Protein AF-A0A0S2F5Z3-F1 (afdb_monomer_lite)

pLDDT: mean 70.59, std 7.58, range [53.84, 85.25]

Radius of gyration: 26.47 Å; chains: 1; bounding box: 76×19×77 Å

Sequence (130 aa):
MNPQVELNLALILFVPWFSILAWLFWAYPRQPRGGARTAFDSASLILATLLAGWGMHWSMHNADPNAGAIWKQVLASSVAYGLFLLVMTLAIVVRWRWLRARAATHTAGDAAQADSHRNSTRPLAGKVES

Structure (mmCIF, N/CA/C/O backbone):
data_AF-A0A0S2F5Z3-F1
#
_entry.id   AF-A0A0S2F5Z3-F1
#
loop_
_atom_site.group_PDB
_atom_site.id
_atom_site.type_symbol
_atom_site.label_atom_id
_atom_site.label_alt_id
_atom_site.label_comp_id
_atom_site.label_asym_id
_atom_site.label_entity_id
_atom_site.label_seq_id
_atom_site.pdbx_PDB_ins_code
_atom_site.Cartn_x
_atom_site.Cartn_y
_atom_site.Cartn_z
_atom_site.occupancy
_atom_site.B_iso_or_equiv
_atom_site.auth_seq_id
_atom_site.auth_comp_id
_atom_site.auth_asym_id
_atom_site.auth_atom_id
_atom_site.pdbx_PDB_model_num
ATOM 1 N N . MET A 1 1 ? 19.704 -1.031 -25.944 1.00 53.84 1 MET A N 1
ATOM 2 C CA . MET A 1 1 ? 19.858 -0.821 -24.487 1.00 53.84 1 MET A CA 1
ATOM 3 C C . MET A 1 1 ? 19.355 -2.087 -23.813 1.00 53.84 1 MET A C 1
ATOM 5 O O . MET A 1 1 ? 18.403 -2.658 -24.327 1.00 53.84 1 MET A O 1
ATOM 9 N N . ASN A 1 2 ? 20.043 -2.624 -22.798 1.00 64.00 2 ASN A N 1
ATOM 10 C CA . ASN A 1 2 ? 19.630 -3.903 -22.204 1.00 64.00 2 ASN A CA 1
ATOM 11 C C . ASN A 1 2 ? 18.292 -3.693 -21.456 1.00 64.00 2 ASN A C 1
ATOM 13 O O . ASN A 1 2 ? 18.271 -2.862 -20.547 1.00 64.00 2 ASN A O 1
ATOM 17 N N . PRO A 1 3 ? 17.204 -4.415 -21.787 1.00 63.94 3 PRO A N 1
ATOM 18 C CA . PRO A 1 3 ? 15.900 -4.263 -21.129 1.00 63.94 3 PRO A CA 1
ATOM 19 C C . PRO A 1 3 ? 15.953 -4.454 -19.604 1.00 63.94 3 PRO A C 1
ATOM 21 O O . PRO A 1 3 ? 15.139 -3.886 -18.880 1.00 63.94 3 PRO A O 1
ATOM 24 N N . GLN A 1 4 ? 16.943 -5.188 -19.083 1.00 62.38 4 GLN A N 1
ATOM 25 C CA . GLN A 1 4 ? 17.171 -5.285 -17.636 1.00 62.38 4 GLN A CA 1
ATOM 26 C C . GLN A 1 4 ? 17.607 -3.956 -17.008 1.00 62.38 4 GLN A C 1
ATOM 28 O O . GLN A 1 4 ? 17.242 -3.664 -15.874 1.00 62.38 4 GLN A O 1
ATOM 33 N N . VAL A 1 5 ? 18.378 -3.136 -17.724 1.00 68.75 5 VAL A N 1
ATOM 34 C CA . VAL A 1 5 ? 18.864 -1.844 -17.216 1.00 68.75 5 VAL A CA 1
ATOM 35 C C . VAL A 1 5 ? 17.707 -0.856 -17.099 1.00 68.75 5 VAL A C 1
ATOM 37 O O . VAL A 1 5 ? 17.571 -0.195 -16.075 1.00 68.75 5 VAL A O 1
ATOM 40 N N . GLU A 1 6 ? 16.827 -0.806 -18.097 1.00 65.94 6 GLU A N 1
ATOM 41 C CA . GLU A 1 6 ? 15.632 0.049 -18.084 1.00 65.94 6 GLU A CA 1
ATOM 42 C C . GLU A 1 6 ? 14.671 -0.332 -16.948 1.00 65.94 6 GLU A C 1
ATOM 44 O O . GLU A 1 6 ? 14.158 0.537 -16.237 1.00 65.94 6 GLU A O 1
ATOM 49 N N . LEU A 1 7 ? 14.501 -1.636 -16.706 1.00 65.94 7 LEU A N 1
ATOM 50 C CA . LEU A 1 7 ? 13.753 -2.149 -15.559 1.00 65.94 7 LEU A CA 1
ATOM 51 C C . LEU A 1 7 ? 14.392 -1.711 -14.229 1.00 65.94 7 LEU A C 1
ATOM 53 O O . LEU A 1 7 ? 13.693 -1.229 -13.339 1.00 65.94 7 LEU A O 1
ATOM 57 N N . ASN A 1 8 ? 15.717 -1.819 -14.105 1.00 67.88 8 ASN A N 1
ATOM 58 C CA . ASN A 1 8 ? 16.441 -1.437 -12.892 1.00 67.88 8 ASN A CA 1
ATOM 59 C C . ASN A 1 8 ? 16.328 0.064 -12.593 1.00 67.88 8 ASN A C 1
ATOM 61 O O . ASN A 1 8 ? 16.164 0.433 -11.431 1.00 67.88 8 ASN A O 1
ATOM 65 N N . LEU A 1 9 ? 16.358 0.928 -13.616 1.00 70.56 9 LEU A N 1
ATOM 66 C CA . LEU A 1 9 ? 16.141 2.369 -13.443 1.00 70.56 9 LEU A CA 1
ATOM 67 C C . LEU A 1 9 ? 14.713 2.675 -12.975 1.00 70.56 9 LEU A C 1
ATOM 69 O O . LEU A 1 9 ? 14.530 3.483 -12.065 1.00 70.56 9 LEU A O 1
ATOM 73 N N . ALA A 1 10 ? 13.706 2.021 -13.566 1.00 67.81 10 ALA A N 1
ATOM 74 C CA . ALA A 1 10 ? 12.317 2.181 -13.137 1.00 67.81 10 ALA A CA 1
ATOM 75 C C . ALA A 1 10 ? 12.129 1.748 -11.677 1.00 67.81 10 ALA A C 1
ATOM 77 O O . ALA A 1 10 ? 11.494 2.461 -10.903 1.00 67.81 10 ALA A O 1
ATOM 78 N N . LEU A 1 11 ? 12.720 0.615 -11.288 1.00 66.19 11 LEU A N 1
ATOM 79 C CA . LEU A 1 11 ? 12.674 0.110 -9.918 1.00 66.19 11 LEU A CA 1
ATOM 80 C C . LEU A 1 11 ? 13.386 1.057 -8.948 1.00 66.19 11 LEU A C 1
ATOM 82 O O . LEU A 1 11 ? 12.796 1.428 -7.941 1.00 66.19 11 LEU A O 1
ATOM 86 N N . ILE A 1 12 ? 14.597 1.524 -9.262 1.00 73.06 12 ILE A N 1
ATOM 87 C CA . ILE A 1 12 ? 15.324 2.489 -8.420 1.00 73.06 12 ILE A CA 1
ATOM 88 C C . ILE A 1 12 ? 14.529 3.780 -8.200 1.00 73.06 12 ILE A C 1
ATOM 90 O O . ILE A 1 12 ? 14.581 4.340 -7.107 1.00 73.06 12 ILE A O 1
ATOM 94 N N . LEU A 1 13 ? 13.778 4.242 -9.203 1.00 73.12 13 LEU A N 1
ATOM 95 C CA . LEU A 1 13 ? 12.996 5.473 -9.102 1.00 73.12 13 LEU A CA 1
ATOM 96 C C . LEU A 1 13 ? 11.683 5.274 -8.330 1.00 73.12 13 LEU A C 1
ATOM 98 O O . LEU A 1 13 ? 11.311 6.103 -7.502 1.00 73.12 13 LEU A O 1
ATOM 102 N N . PHE A 1 14 ? 10.976 4.174 -8.588 1.00 66.06 14 PHE A N 1
ATOM 103 C CA . PHE A 1 14 ? 9.636 3.957 -8.046 1.00 66.06 14 PHE A CA 1
ATOM 104 C C . PHE A 1 14 ? 9.612 3.224 -6.703 1.00 66.06 14 PHE A C 1
ATOM 106 O O . PHE A 1 14 ? 8.711 3.474 -5.905 1.00 66.06 14 PHE A O 1
ATOM 113 N N . VAL A 1 15 ? 10.587 2.360 -6.405 1.00 71.56 15 VAL A N 1
ATOM 114 C CA . VAL A 1 15 ? 10.695 1.666 -5.107 1.00 71.56 15 VAL A CA 1
ATOM 115 C C . VAL A 1 15 ? 10.709 2.636 -3.918 1.00 71.56 15 VAL A C 1
ATOM 117 O O . VAL A 1 15 ? 9.909 2.425 -3.001 1.00 71.56 15 VAL A O 1
ATOM 120 N N . PRO A 1 16 ? 11.529 3.707 -3.888 1.00 70.38 16 PRO A N 1
ATOM 121 C CA . PRO A 1 16 ? 11.500 4.653 -2.774 1.00 70.38 16 PRO A CA 1
ATOM 122 C C . PRO A 1 16 ? 10.150 5.374 -2.675 1.00 70.38 16 PRO A C 1
ATOM 124 O O . PRO A 1 16 ? 9.631 5.550 -1.575 1.00 70.38 16 PRO A O 1
ATOM 127 N N . TRP A 1 17 ? 9.529 5.710 -3.807 1.00 71.62 17 TRP A N 1
ATOM 128 C CA . TRP A 1 17 ? 8.220 6.363 -3.836 1.00 71.62 17 TRP A CA 1
ATOM 129 C C . TRP A 1 17 ? 7.094 5.475 -3.283 1.00 71.62 17 TRP A C 1
ATOM 131 O O . TRP A 1 17 ? 6.336 5.895 -2.407 1.00 71.62 17 TRP A O 1
ATOM 141 N N . PHE A 1 18 ? 7.015 4.218 -3.724 1.00 67.75 18 PHE A N 1
ATOM 142 C CA . PHE A 1 18 ? 6.049 3.253 -3.196 1.00 67.75 18 PHE A CA 1
ATOM 143 C C . PHE A 1 18 ? 6.286 2.959 -1.716 1.00 67.75 18 PHE A C 1
ATOM 145 O O . PHE A 1 18 ? 5.325 2.848 -0.956 1.00 67.75 18 PHE A O 1
ATOM 152 N N . SER A 1 19 ? 7.550 2.909 -1.291 1.00 71.50 19 SER A N 1
ATOM 153 C CA . SER A 1 19 ? 7.916 2.723 0.116 1.00 71.50 19 SER A CA 1
ATOM 154 C C . SER A 1 19 ? 7.415 3.875 0.991 1.00 71.50 19 SER A C 1
ATOM 156 O O . SER A 1 19 ? 6.919 3.633 2.089 1.00 71.50 19 SER A O 1
ATOM 158 N N . ILE A 1 20 ? 7.469 5.117 0.497 1.00 71.75 20 ILE A N 1
ATOM 159 C CA . ILE A 1 20 ? 6.927 6.290 1.200 1.00 71.75 20 ILE A CA 1
ATOM 160 C C 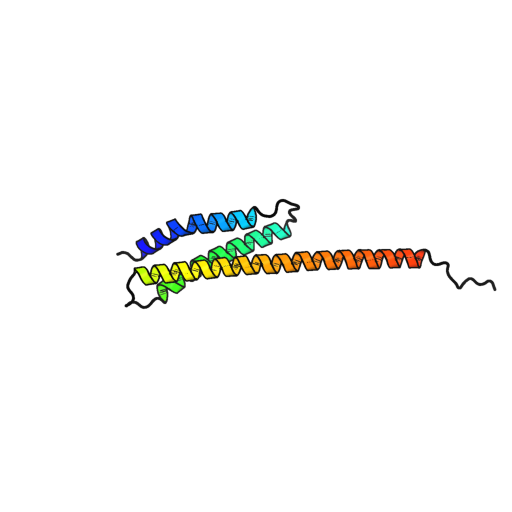. ILE A 1 20 ? 5.406 6.183 1.345 1.00 71.75 20 ILE A C 1
ATOM 162 O O . ILE A 1 20 ? 4.889 6.383 2.441 1.00 71.75 20 ILE A O 1
ATOM 166 N N . LEU A 1 21 ? 4.679 5.839 0.279 1.00 67.50 21 LEU A N 1
ATOM 167 C CA . LEU A 1 21 ? 3.216 5.699 0.331 1.00 67.50 21 LEU A CA 1
ATOM 168 C C . LEU A 1 21 ? 2.782 4.541 1.237 1.00 67.50 21 LEU A C 1
ATOM 170 O O . LEU A 1 21 ? 1.844 4.685 2.020 1.00 67.50 21 LEU A O 1
ATOM 174 N N . ALA A 1 22 ? 3.500 3.421 1.172 1.00 67.94 22 ALA A N 1
ATOM 175 C CA . ALA A 1 22 ? 3.313 2.276 2.049 1.00 67.94 22 ALA A CA 1
ATOM 176 C C . ALA A 1 22 ? 3.528 2.646 3.520 1.00 67.94 22 ALA A C 1
ATOM 178 O O . ALA A 1 22 ? 2.699 2.344 4.383 1.00 67.94 22 ALA A O 1
ATOM 179 N N . TRP A 1 23 ? 4.627 3.346 3.805 1.00 69.44 23 TRP A N 1
ATOM 180 C CA . TRP A 1 23 ? 4.923 3.822 5.145 1.00 69.44 23 TRP A CA 1
ATOM 181 C C . TRP A 1 23 ? 3.881 4.830 5.617 1.00 69.44 23 TRP A C 1
ATOM 183 O O . TRP A 1 23 ? 3.434 4.733 6.753 1.00 69.44 23 TRP A O 1
ATOM 193 N N . LEU A 1 24 ? 3.429 5.747 4.762 1.00 69.44 24 LEU A N 1
ATOM 194 C CA . LEU A 1 24 ? 2.410 6.729 5.114 1.00 69.44 24 LEU A CA 1
ATOM 195 C C . LEU A 1 24 ? 1.068 6.059 5.432 1.00 69.44 24 LEU A C 1
ATOM 197 O O . LEU A 1 24 ? 0.448 6.392 6.444 1.00 69.44 24 LEU A O 1
ATOM 201 N N . PHE A 1 25 ? 0.662 5.068 4.630 1.00 65.88 25 PHE A N 1
ATOM 202 C CA . PHE A 1 25 ? -0.515 4.241 4.899 1.00 65.88 25 PHE A CA 1
ATOM 203 C C . PHE A 1 25 ? -0.400 3.526 6.253 1.00 65.88 25 PHE A C 1
ATOM 205 O O . PHE A 1 25 ? -1.359 3.484 7.022 1.00 65.88 25 PHE A O 1
ATOM 212 N N . TRP A 1 26 ? 0.792 3.029 6.592 1.00 63.06 26 TRP A N 1
ATOM 213 C CA . TRP A 1 26 ? 1.041 2.358 7.867 1.00 63.06 26 TRP A CA 1
ATOM 214 C C . TRP A 1 26 ? 1.168 3.327 9.060 1.00 63.06 26 TRP A C 1
ATOM 216 O O . TRP A 1 26 ? 0.779 3.008 10.188 1.00 63.06 26 TRP A O 1
ATOM 226 N N . ALA A 1 27 ? 1.713 4.523 8.837 1.00 67.38 27 ALA A N 1
ATOM 227 C CA . ALA A 1 27 ? 1.953 5.540 9.856 1.00 67.38 27 ALA A CA 1
ATOM 228 C C . ALA A 1 27 ? 0.661 6.263 10.268 1.00 67.38 27 ALA A C 1
ATOM 230 O O . ALA A 1 27 ? 0.529 6.676 11.425 1.00 67.38 27 ALA A O 1
ATOM 231 N N . TYR A 1 28 ? -0.305 6.386 9.353 1.00 60.34 28 TYR A N 1
ATOM 232 C CA . TYR A 1 28 ? -1.625 6.962 9.609 1.00 60.34 28 TYR A CA 1
ATOM 233 C C . TYR A 1 28 ? -2.680 5.846 9.752 1.00 60.34 28 TYR A C 1
ATOM 235 O O . TYR A 1 28 ? -3.365 5.493 8.786 1.00 60.34 28 TYR A O 1
ATOM 243 N N . PRO A 1 29 ? -2.889 5.303 10.973 1.00 57.91 29 PRO A N 1
ATOM 244 C CA . PRO A 1 29 ? -3.439 6.107 12.075 1.00 57.91 29 PRO A CA 1
ATOM 245 C C . PRO A 1 29 ? -2.849 5.776 13.449 1.00 57.91 29 PRO A C 1
ATOM 247 O O . PRO A 1 29 ? -2.816 4.637 13.928 1.00 57.91 29 PRO A O 1
ATOM 250 N N . ARG A 1 30 ? -2.482 6.848 14.142 1.00 59.09 30 ARG A N 1
ATOM 251 C CA . ARG A 1 30 ? -1.942 6.860 15.498 1.00 59.09 30 ARG A CA 1
ATOM 252 C C . ARG A 1 30 ? -3.033 6.592 16.555 1.00 59.09 30 ARG A C 1
ATOM 254 O O . ARG A 1 30 ? -3.471 7.516 17.223 1.00 59.09 30 ARG A O 1
ATOM 261 N N . GLN A 1 31 ? -3.346 5.301 16.743 1.00 55.06 31 GLN A N 1
ATOM 262 C CA . GLN A 1 31 ? -4.009 4.658 17.907 1.00 55.06 31 GLN A CA 1
ATOM 263 C C . GLN A 1 31 ? -5.556 4.554 17.920 1.00 55.06 31 GLN A C 1
ATOM 265 O O . GLN A 1 31 ? -6.226 5.416 17.358 1.00 55.06 31 GLN A O 1
ATOM 270 N N . PRO A 1 32 ? -6.153 3.507 18.552 1.00 60.94 32 PRO A N 1
ATOM 271 C CA . PRO A 1 32 ? -5.545 2.317 19.162 1.00 60.94 32 PRO A CA 1
ATOM 272 C C . PRO A 1 32 ? -5.424 1.144 18.162 1.00 60.94 32 PRO A C 1
ATOM 274 O O . PRO A 1 32 ? -6.321 0.859 17.355 1.00 60.94 32 PRO A O 1
ATOM 277 N N . ARG A 1 33 ? -4.261 0.479 18.196 1.00 59.81 33 ARG A N 1
ATOM 278 C CA . ARG A 1 33 ? -3.821 -0.565 17.253 1.00 59.81 33 ARG A CA 1
ATOM 279 C C . ARG A 1 33 ? -4.360 -1.933 17.688 1.00 59.81 33 ARG A C 1
ATOM 281 O O . ARG A 1 33 ? -3.677 -2.682 18.371 1.00 59.81 33 ARG A O 1
ATOM 288 N N . GLY A 1 34 ? -5.592 -2.278 17.319 1.00 65.25 34 GLY A N 1
ATOM 289 C CA . GLY A 1 34 ? -6.038 -3.673 17.450 1.00 65.25 34 GLY A CA 1
ATOM 290 C C . GLY A 1 34 ? -5.203 -4.573 16.531 1.00 65.25 34 GLY A C 1
ATOM 291 O O . GLY A 1 34 ? -5.066 -4.236 15.357 1.00 65.25 34 GLY A O 1
ATOM 292 N N . GLY A 1 35 ? -4.670 -5.700 17.020 1.00 61.06 35 GLY A N 1
ATOM 293 C CA . GLY A 1 35 ? -3.766 -6.577 16.247 1.00 61.06 35 GLY A CA 1
ATOM 294 C C . GLY A 1 35 ? -4.320 -7.024 14.884 1.00 61.06 35 GLY A C 1
ATOM 295 O O . GLY A 1 35 ? -3.587 -7.075 13.899 1.00 61.06 35 GLY A O 1
ATOM 296 N N . ALA A 1 36 ? -5.642 -7.208 14.784 1.00 65.56 36 ALA A N 1
ATOM 297 C CA . ALA A 1 36 ? -6.329 -7.509 13.525 1.00 65.56 36 ALA A CA 1
ATOM 298 C C . ALA A 1 36 ? -6.210 -6.392 12.463 1.00 65.56 36 ALA A C 1
ATOM 300 O O . ALA A 1 36 ? -6.243 -6.676 11.270 1.00 65.56 36 ALA A O 1
ATOM 301 N N . ARG A 1 37 ? -6.053 -5.123 12.872 1.00 66.69 37 ARG A N 1
ATOM 302 C CA . ARG A 1 37 ? -5.844 -3.990 11.951 1.00 66.69 37 ARG A CA 1
ATOM 303 C C . ARG A 1 37 ? -4.434 -4.006 11.368 1.00 66.69 37 ARG A C 1
ATOM 305 O O . ARG A 1 37 ? -4.273 -3.814 10.174 1.00 66.69 37 ARG A O 1
ATOM 312 N N . THR A 1 38 ? -3.428 -4.296 12.194 1.00 66.44 38 THR A N 1
ATOM 313 C CA . THR A 1 38 ? -2.030 -4.363 11.744 1.00 66.44 38 THR A CA 1
ATOM 314 C C . THR A 1 38 ? -1.816 -5.515 10.764 1.00 66.44 38 THR A C 1
ATOM 316 O O . THR A 1 38 ? -1.200 -5.303 9.728 1.00 66.44 38 THR A O 1
ATOM 319 N N . ALA A 1 39 ? -2.385 -6.696 11.032 1.00 73.06 39 ALA A N 1
ATOM 320 C CA . ALA A 1 39 ? -2.315 -7.822 10.100 1.00 73.06 39 ALA A CA 1
ATOM 321 C C . ALA A 1 39 ? -2.971 -7.500 8.743 1.00 73.06 39 ALA A C 1
ATOM 323 O O . ALA A 1 39 ? -2.417 -7.833 7.698 1.00 73.06 39 ALA A O 1
ATOM 324 N N . PHE A 1 40 ? -4.117 -6.809 8.754 1.00 69.50 40 PHE A N 1
ATOM 325 C CA . PHE A 1 40 ? -4.807 -6.387 7.534 1.00 69.50 40 PHE A CA 1
ATOM 326 C C . PHE A 1 40 ? -3.998 -5.363 6.725 1.00 69.50 40 PHE A C 1
ATOM 328 O O . PHE A 1 40 ? -3.858 -5.511 5.510 1.00 69.50 40 PHE A O 1
ATOM 335 N N . ASP A 1 41 ? -3.434 -4.351 7.388 1.00 69.69 41 ASP A N 1
ATOM 336 C CA . ASP A 1 41 ? -2.616 -3.330 6.728 1.00 69.69 41 ASP A CA 1
ATOM 337 C C . ASP A 1 41 ? -1.347 -3.958 6.120 1.00 69.69 41 ASP A C 1
ATOM 339 O O . ASP A 1 41 ? -1.020 -3.694 4.963 1.00 69.69 41 ASP A O 1
ATOM 343 N N . SER A 1 42 ? -0.679 -4.865 6.847 1.00 69.25 42 SER A N 1
ATOM 344 C CA . SER A 1 42 ? 0.480 -5.610 6.339 1.00 69.25 42 SER A CA 1
ATOM 345 C C . SER A 1 42 ? 0.126 -6.515 5.155 1.00 69.25 42 SER A C 1
ATOM 347 O O . SER A 1 42 ? 0.848 -6.523 4.161 1.00 69.25 42 SER A O 1
ATOM 349 N N . ALA A 1 43 ? -0.997 -7.238 5.210 1.00 73.81 43 ALA A N 1
ATOM 350 C CA . ALA A 1 43 ? -1.451 -8.071 4.096 1.00 73.81 43 ALA A CA 1
ATOM 351 C C . ALA A 1 43 ? -1.776 -7.231 2.850 1.00 73.81 43 ALA A C 1
ATOM 353 O O . ALA A 1 43 ? -1.403 -7.600 1.738 1.00 73.81 43 ALA A O 1
ATOM 354 N N . SER A 1 44 ? -2.408 -6.070 3.039 1.00 72.19 44 SER A N 1
ATOM 355 C CA . SER A 1 44 ? -2.730 -5.132 1.957 1.00 72.19 44 SER A CA 1
ATOM 356 C C . SER A 1 44 ? -1.467 -4.581 1.291 1.00 72.19 44 SER A C 1
ATOM 358 O O . SER A 1 44 ? -1.408 -4.469 0.069 1.00 72.19 44 SER A O 1
ATOM 360 N N . LEU A 1 45 ? -0.433 -4.289 2.083 1.00 69.06 45 LEU A N 1
ATOM 361 C CA . LEU A 1 45 ? 0.871 -3.828 1.603 1.00 69.06 45 LEU A CA 1
ATOM 362 C C . LEU A 1 45 ? 1.622 -4.895 0.806 1.00 69.06 45 LEU A C 1
ATOM 364 O O . LEU A 1 45 ? 2.165 -4.603 -0.262 1.00 69.06 45 LEU A O 1
ATOM 368 N N . ILE A 1 46 ? 1.623 -6.134 1.300 1.00 76.00 46 ILE A N 1
ATOM 369 C CA . ILE A 1 46 ? 2.228 -7.268 0.595 1.00 76.00 46 ILE A CA 1
ATOM 370 C C . ILE A 1 46 ? 1.503 -7.481 -0.736 1.00 76.00 46 ILE A C 1
ATOM 372 O O . ILE A 1 46 ? 2.144 -7.557 -1.782 1.00 76.00 46 ILE A O 1
ATOM 376 N N . LEU A 1 47 ? 0.169 -7.492 -0.715 1.00 76.50 47 LEU A N 1
ATOM 377 C CA . LEU A 1 47 ? -0.643 -7.676 -1.913 1.00 76.50 47 LEU A CA 1
ATOM 378 C C . LEU A 1 47 ? -0.423 -6.553 -2.938 1.00 76.50 47 LEU A C 1
ATOM 380 O O . LEU A 1 47 ? -0.255 -6.842 -4.121 1.00 76.50 47 LEU A O 1
ATOM 384 N N . ALA A 1 48 ? -0.361 -5.292 -2.496 1.00 73.31 48 ALA A N 1
ATOM 385 C CA . ALA A 1 48 ? -0.078 -4.146 -3.361 1.00 73.31 48 ALA A CA 1
ATOM 386 C C . ALA A 1 48 ? 1.295 -4.265 -4.034 1.00 73.31 48 ALA A C 1
ATOM 388 O O . ALA A 1 48 ? 1.418 -4.045 -5.237 1.00 73.31 48 ALA A O 1
ATOM 389 N N . THR A 1 49 ? 2.316 -4.656 -3.268 1.00 71.69 49 THR A N 1
ATOM 390 C CA . THR A 1 49 ? 3.688 -4.823 -3.768 1.00 71.69 49 THR A CA 1
ATOM 391 C C . THR A 1 49 ? 3.772 -5.945 -4.801 1.00 71.69 49 THR A C 1
ATOM 393 O O . THR A 1 49 ? 4.367 -5.766 -5.863 1.00 71.69 49 THR A O 1
ATOM 396 N N . LEU A 1 50 ? 3.134 -7.085 -4.525 1.00 76.50 50 LEU A N 1
ATOM 397 C CA . LEU A 1 50 ? 3.114 -8.225 -5.442 1.00 76.50 50 LEU A CA 1
ATOM 398 C C . LEU A 1 50 ? 2.364 -7.900 -6.738 1.00 76.50 50 LEU A C 1
ATOM 400 O O . LEU A 1 50 ? 2.861 -8.207 -7.819 1.00 76.50 50 LEU A O 1
ATOM 404 N N . LEU A 1 51 ? 1.209 -7.232 -6.649 1.00 75.25 51 LEU A N 1
ATOM 405 C CA . LEU A 1 51 ? 0.445 -6.801 -7.824 1.00 75.25 51 LEU A CA 1
ATOM 406 C C . LEU A 1 51 ? 1.205 -5.769 -8.660 1.00 75.25 51 LEU A C 1
ATOM 408 O O . LEU A 1 51 ? 1.191 -5.863 -9.884 1.00 75.25 51 LEU A O 1
ATOM 412 N N . ALA A 1 52 ? 1.900 -4.819 -8.030 1.00 69.69 52 ALA A N 1
ATOM 413 C CA . ALA A 1 52 ? 2.718 -3.841 -8.743 1.00 69.69 52 ALA A CA 1
ATOM 414 C C . ALA A 1 52 ? 3.883 -4.512 -9.496 1.00 69.69 52 ALA A C 1
ATOM 416 O O . ALA A 1 52 ? 4.091 -4.231 -10.677 1.00 69.69 52 ALA A O 1
ATOM 417 N N . GLY A 1 53 ? 4.594 -5.445 -8.849 1.00 70.88 53 GLY A N 1
ATOM 418 C CA . GLY A 1 53 ? 5.666 -6.219 -9.486 1.00 70.88 53 GLY A CA 1
ATOM 419 C C . GLY A 1 53 ? 5.158 -7.105 -10.626 1.00 70.88 53 GLY A C 1
ATOM 420 O O . GLY A 1 53 ? 5.752 -7.143 -11.704 1.00 70.88 53 GLY A O 1
ATOM 421 N N . TRP A 1 54 ? 4.009 -7.757 -10.428 1.00 78.88 54 TRP A N 1
ATOM 422 C CA . TRP A 1 54 ? 3.348 -8.542 -11.468 1.00 78.88 54 TRP A CA 1
ATOM 423 C C . TRP A 1 54 ? 2.927 -7.677 -12.659 1.00 78.88 54 TRP A C 1
ATOM 425 O O . TRP A 1 54 ? 3.190 -8.035 -13.804 1.00 78.88 54 TRP A O 1
ATOM 435 N N . GLY A 1 55 ? 2.323 -6.514 -12.400 1.00 68.88 55 GLY A N 1
ATOM 436 C C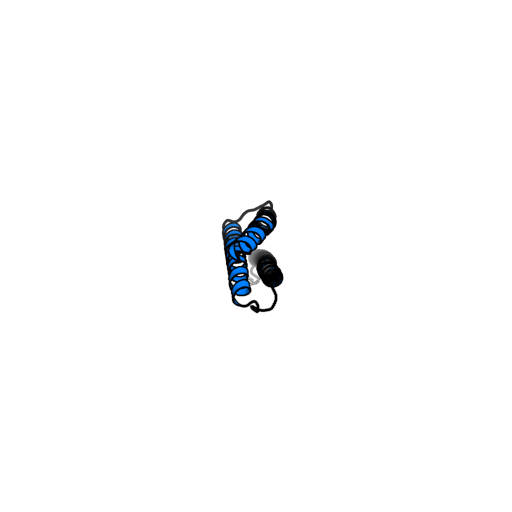A . GLY A 1 55 ? 1.913 -5.560 -13.428 1.00 68.88 55 GLY A CA 1
ATOM 437 C C . GLY A 1 55 ? 3.085 -5.059 -14.267 1.00 68.88 55 GLY A C 1
ATOM 438 O O . GLY A 1 55 ? 2.972 -4.992 -15.489 1.00 68.88 55 GLY A O 1
ATOM 439 N N . MET A 1 56 ? 4.235 -4.794 -13.639 1.00 67.31 56 MET A N 1
ATOM 440 C CA . MET A 1 56 ? 5.475 -4.459 -14.347 1.00 67.31 56 MET A CA 1
ATOM 441 C C . MET A 1 56 ? 5.931 -5.592 -15.273 1.00 67.31 56 MET A C 1
ATOM 443 O O . MET A 1 56 ? 6.203 -5.343 -16.448 1.00 67.31 56 MET A O 1
ATOM 447 N N . HIS A 1 57 ? 5.983 -6.832 -14.779 1.00 69.00 57 HIS A N 1
ATOM 448 C CA . HIS A 1 57 ? 6.396 -7.984 -15.586 1.00 69.00 57 HIS A CA 1
ATOM 449 C C . HIS A 1 57 ? 5.433 -8.270 -16.740 1.00 69.00 57 HIS A C 1
ATOM 451 O O . HIS A 1 57 ? 5.871 -8.462 -17.875 1.00 69.00 57 HIS A O 1
ATOM 457 N N . TRP A 1 58 ? 4.128 -8.245 -16.469 1.00 74.94 58 TRP A N 1
ATOM 458 C CA . TRP A 1 58 ? 3.096 -8.447 -17.481 1.00 74.94 58 TRP A CA 1
ATOM 459 C C . TRP A 1 58 ? 3.153 -7.360 -18.557 1.00 74.94 58 TRP A C 1
ATOM 461 O O . TRP A 1 58 ? 3.152 -7.659 -19.749 1.00 74.94 58 TRP A O 1
ATOM 471 N N . SER A 1 59 ? 3.295 -6.099 -18.149 1.00 64.12 59 SER A N 1
ATOM 472 C CA . SER A 1 59 ? 3.355 -4.971 -19.072 1.00 64.12 59 SER A CA 1
ATOM 473 C C . SER A 1 59 ? 4.610 -4.987 -19.945 1.00 64.12 59 SER A C 1
ATOM 475 O O . SER A 1 59 ? 4.538 -4.586 -21.102 1.00 64.12 59 SER A O 1
ATOM 477 N N . MET A 1 60 ? 5.749 -5.461 -19.432 1.00 64.81 60 MET A N 1
ATOM 478 C CA . MET A 1 60 ? 6.964 -5.629 -20.237 1.00 64.81 60 MET A CA 1
ATOM 479 C C . MET A 1 60 ? 6.833 -6.765 -21.255 1.00 64.81 60 MET A C 1
ATOM 481 O O . MET A 1 60 ? 7.376 -6.664 -22.356 1.00 64.81 60 MET A O 1
ATOM 485 N N . HIS A 1 61 ? 6.093 -7.823 -20.914 1.00 67.00 61 HIS A N 1
ATOM 486 C CA . HIS A 1 61 ? 5.872 -8.954 -21.811 1.00 67.00 61 HIS A CA 1
ATOM 487 C C . HIS A 1 61 ? 4.824 -8.657 -22.896 1.00 67.00 61 HIS A C 1
ATOM 489 O O . HIS A 1 61 ? 4.975 -9.115 -24.025 1.00 67.00 61 HIS A O 1
ATOM 495 N N . ASN A 1 62 ? 3.803 -7.858 -22.571 1.00 66.12 62 ASN A N 1
ATOM 496 C CA . ASN A 1 62 ? 2.685 -7.534 -23.462 1.00 66.12 62 ASN A CA 1
ATOM 497 C C . ASN A 1 62 ? 2.889 -6.241 -24.281 1.00 66.12 62 ASN A C 1
ATOM 499 O O . ASN A 1 62 ? 2.050 -5.905 -25.114 1.00 66.12 62 ASN A O 1
ATOM 503 N N . ALA A 1 63 ? 3.964 -5.482 -24.045 1.00 60.75 63 ALA A N 1
ATOM 504 C CA . ALA A 1 63 ? 4.234 -4.263 -24.802 1.00 60.75 63 ALA A CA 1
ATOM 505 C C . ALA A 1 63 ? 4.766 -4.575 -26.212 1.00 60.75 63 ALA A C 1
ATOM 507 O O . ALA A 1 63 ? 5.778 -5.273 -26.363 1.00 60.75 63 ALA A O 1
ATOM 508 N N . ASP A 1 64 ? 4.103 -3.993 -27.218 1.00 57.28 64 ASP A N 1
ATOM 509 C CA . ASP A 1 64 ? 4.401 -4.132 -28.648 1.00 57.28 64 ASP A CA 1
ATOM 510 C C . ASP A 1 64 ? 5.918 -3.994 -28.919 1.00 57.28 64 ASP A C 1
ATOM 512 O O . ASP A 1 64 ? 6.532 -2.992 -28.523 1.00 57.28 64 ASP A O 1
ATOM 516 N N . PRO A 1 65 ? 6.567 -4.997 -29.545 1.00 60.59 65 PRO A N 1
ATOM 517 C CA . PRO A 1 65 ? 7.981 -4.946 -29.909 1.00 60.59 65 PRO A CA 1
ATOM 518 C C . PRO A 1 65 ? 8.383 -3.714 -30.730 1.00 60.59 65 PRO A C 1
ATOM 520 O O . PRO A 1 65 ? 9.530 -3.286 -30.615 1.00 60.59 65 PRO A O 1
ATOM 523 N N . ASN A 1 66 ? 7.464 -3.126 -31.504 1.00 63.03 66 ASN A N 1
ATOM 524 C CA . ASN A 1 66 ? 7.757 -2.022 -32.423 1.00 63.03 66 ASN A CA 1
ATOM 525 C C . ASN A 1 66 ? 7.732 -0.621 -31.786 1.00 63.03 66 ASN A C 1
ATOM 527 O O . ASN A 1 66 ? 8.225 0.326 -32.394 1.00 63.03 66 ASN A O 1
ATOM 531 N N . ALA A 1 67 ? 7.201 -0.456 -30.570 1.00 58.94 67 ALA A N 1
ATOM 532 C CA . ALA A 1 67 ? 6.962 0.869 -29.977 1.00 58.94 67 ALA A CA 1
ATOM 533 C C . ALA A 1 67 ? 8.199 1.534 -29.327 1.00 58.94 67 ALA A C 1
ATOM 535 O O . ALA A 1 67 ? 8.103 2.628 -28.777 1.00 58.94 67 ALA A O 1
ATOM 536 N N . GLY A 1 68 ? 9.380 0.917 -29.396 1.00 61.28 68 GLY A N 1
ATOM 537 C CA . GLY A 1 68 ? 10.589 1.432 -28.748 1.00 61.28 68 GLY A CA 1
ATOM 538 C C . GLY A 1 68 ? 10.603 1.208 -27.228 1.00 61.28 68 GLY A C 1
ATOM 539 O O . GLY A 1 68 ? 9.574 1.130 -26.557 1.00 61.28 68 GLY A O 1
ATOM 540 N N . ALA A 1 69 ? 11.804 1.067 -26.670 1.00 66.25 69 ALA A N 1
ATOM 541 C CA . ALA A 1 69 ? 12.011 0.565 -25.309 1.00 66.25 69 ALA A CA 1
ATOM 542 C C . ALA A 1 69 ? 11.433 1.488 -24.208 1.00 66.25 69 ALA A C 1
ATOM 544 O O . ALA A 1 69 ? 10.843 1.023 -23.233 1.00 66.25 69 ALA A O 1
ATOM 545 N N . ILE A 1 70 ? 11.458 2.806 -24.444 1.00 68.31 70 ILE A N 1
ATOM 546 C CA . ILE A 1 70 ? 10.904 3.831 -23.543 1.00 68.31 70 ILE A CA 1
ATOM 547 C C . ILE A 1 70 ? 9.399 3.632 -23.300 1.00 68.31 70 ILE A C 1
ATOM 549 O O . ILE A 1 70 ? 8.942 3.723 -22.160 1.00 68.31 70 ILE A O 1
ATOM 553 N N . TRP A 1 71 ? 8.614 3.309 -24.333 1.00 67.44 71 TRP A N 1
ATOM 554 C CA . TRP A 1 71 ? 7.163 3.131 -24.189 1.00 67.44 71 TRP A CA 1
ATOM 555 C C . TRP A 1 71 ? 6.797 1.895 -23.363 1.00 67.44 71 TRP A C 1
ATOM 557 O O . TRP A 1 71 ? 5.798 1.915 -22.642 1.00 67.44 71 TRP A O 1
ATOM 567 N N . LYS A 1 72 ? 7.638 0.853 -23.379 1.00 66.31 72 LYS A N 1
ATOM 568 C CA . LYS A 1 72 ? 7.469 -0.325 -22.513 1.00 66.31 72 LYS A CA 1
ATOM 569 C C . LYS A 1 72 ? 7.651 0.038 -21.042 1.00 66.31 72 LYS A C 1
ATOM 571 O O . LYS A 1 72 ? 6.871 -0.391 -20.194 1.00 66.31 72 LYS A O 1
ATOM 576 N N . GLN A 1 73 ? 8.635 0.887 -20.749 1.00 64.50 73 GLN A N 1
ATOM 577 C CA . GLN A 1 73 ? 8.912 1.379 -19.401 1.00 64.50 73 GLN A CA 1
ATOM 578 C C . GLN A 1 73 ? 7.805 2.306 -18.881 1.00 64.50 73 GLN A C 1
ATOM 580 O O . GLN A 1 73 ? 7.399 2.183 -17.722 1.00 64.50 73 GLN A O 1
ATOM 585 N N . VAL A 1 74 ? 7.268 3.184 -19.734 1.00 71.44 74 VAL A N 1
ATOM 586 C CA . VAL A 1 74 ? 6.135 4.062 -19.394 1.00 71.44 74 VAL A CA 1
ATOM 587 C C . VAL A 1 74 ? 4.867 3.250 -19.122 1.00 71.44 74 VAL A C 1
ATOM 589 O O . VAL A 1 74 ? 4.189 3.493 -18.122 1.00 71.44 74 VAL A O 1
ATOM 592 N N . LEU A 1 75 ? 4.561 2.247 -19.952 1.00 72.81 75 LEU A N 1
ATOM 593 C CA . LEU A 1 75 ? 3.409 1.369 -19.733 1.00 72.81 75 LEU A CA 1
ATOM 594 C C . LEU A 1 75 ? 3.565 0.573 -18.429 1.00 72.81 75 LEU A C 1
ATOM 596 O O . LEU A 1 75 ? 2.656 0.565 -17.600 1.00 72.81 75 LEU A O 1
ATOM 600 N N . ALA A 1 76 ? 4.742 -0.011 -18.196 1.00 68.12 76 ALA A N 1
ATOM 601 C CA . ALA A 1 76 ? 5.002 -0.823 -17.011 1.00 68.12 76 ALA A CA 1
ATOM 602 C C . ALA A 1 76 ? 4.910 -0.022 -15.708 1.00 68.12 76 ALA A C 1
ATOM 604 O O . ALA A 1 76 ? 4.316 -0.488 -14.736 1.00 68.12 76 ALA A O 1
ATOM 605 N N . SER A 1 77 ? 5.451 1.197 -15.693 1.00 66.88 77 SER A N 1
ATOM 606 C CA . SER A 1 77 ? 5.342 2.095 -14.540 1.00 66.88 77 SER A CA 1
ATOM 607 C C . SER A 1 77 ? 3.908 2.596 -14.331 1.00 66.88 77 SER A C 1
ATOM 609 O O . SER A 1 77 ? 3.439 2.604 -13.194 1.00 66.88 77 SER A O 1
ATOM 611 N N . SER A 1 78 ? 3.171 2.917 -15.400 1.00 71.62 78 SER A N 1
ATOM 612 C CA . SER A 1 78 ? 1.766 3.353 -15.314 1.00 71.62 78 SER A CA 1
ATOM 613 C C . SER A 1 78 ? 0.841 2.250 -14.792 1.00 71.62 78 SER A C 1
ATOM 615 O O . SER A 1 78 ? 0.003 2.504 -13.927 1.00 71.62 78 SER A O 1
ATOM 617 N N . VAL A 1 79 ? 1.017 1.010 -15.263 1.00 72.75 79 VAL A N 1
ATOM 618 C CA .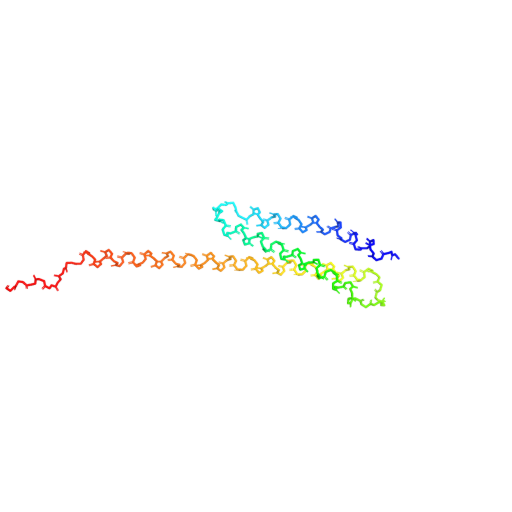 VAL A 1 79 ? 0.250 -0.159 -14.800 1.00 72.75 79 VAL A CA 1
ATOM 619 C C . VAL A 1 79 ? 0.576 -0.477 -13.342 1.00 72.75 79 VAL A C 1
ATOM 621 O O . VAL A 1 79 ? -0.339 -0.666 -12.541 1.00 72.75 79 VAL A O 1
ATOM 624 N N . ALA A 1 80 ? 1.858 -0.484 -12.965 1.00 69.94 80 ALA A N 1
ATOM 625 C CA . ALA A 1 80 ? 2.259 -0.700 -11.576 1.00 69.94 80 ALA A CA 1
ATOM 626 C C . ALA A 1 80 ? 1.704 0.382 -10.641 1.00 69.94 80 ALA A C 1
ATOM 628 O O . ALA A 1 80 ? 1.197 0.068 -9.565 1.00 69.94 80 ALA A O 1
ATOM 629 N N . TYR A 1 81 ? 1.739 1.646 -11.070 1.00 67.44 81 TYR A N 1
ATOM 630 C CA . TYR A 1 81 ? 1.173 2.762 -10.320 1.00 67.44 81 TYR A CA 1
ATOM 631 C C . TYR A 1 81 ? -0.347 2.640 -10.165 1.00 67.44 81 TYR A C 1
ATOM 633 O O . TYR A 1 81 ? -0.865 2.770 -9.056 1.00 67.44 81 TYR A O 1
ATOM 641 N N . GLY A 1 82 ? -1.057 2.317 -11.250 1.00 72.38 82 GLY A N 1
ATOM 642 C CA . GLY A 1 82 ? -2.502 2.100 -11.233 1.00 72.38 82 GLY A CA 1
ATOM 643 C C . GLY A 1 82 ? -2.913 0.965 -10.295 1.00 72.38 82 GLY A C 1
ATOM 644 O O . GLY A 1 82 ? -3.814 1.143 -9.479 1.00 72.38 82 GLY A O 1
ATOM 645 N N . LEU A 1 83 ? -2.216 -0.174 -10.345 1.00 72.62 83 LEU A N 1
ATOM 646 C CA . LEU A 1 83 ? -2.472 -1.308 -9.452 1.00 72.62 83 LEU A CA 1
ATOM 647 C C . LEU A 1 83 ? -2.190 -0.960 -7.989 1.00 72.62 83 LEU A C 1
ATOM 649 O O . LEU A 1 83 ? -3.005 -1.268 -7.120 1.00 72.62 83 LEU A O 1
ATOM 653 N N . PHE A 1 84 ? -1.082 -0.271 -7.712 1.00 70.50 84 PHE A N 1
ATOM 654 C CA . PHE A 1 84 ? -0.747 0.169 -6.360 1.00 70.50 84 PHE A CA 1
ATOM 655 C C . PHE A 1 84 ? -1.820 1.107 -5.786 1.00 70.50 84 PHE A C 1
ATOM 657 O O . PHE A 1 84 ? -2.311 0.890 -4.674 1.00 70.50 84 PHE A O 1
ATOM 664 N N . LEU A 1 85 ? -2.236 2.118 -6.556 1.00 73.44 85 LEU A N 1
ATOM 665 C CA . LEU A 1 85 ? -3.291 3.045 -6.148 1.00 73.44 85 LEU A CA 1
ATOM 666 C C . LEU A 1 85 ? -4.645 2.357 -5.989 1.00 73.44 85 LEU A C 1
ATOM 668 O O . LEU A 1 85 ? -5.385 2.681 -5.061 1.00 73.44 85 LEU A O 1
ATOM 672 N N . LEU A 1 86 ? -4.975 1.409 -6.863 1.00 73.50 86 LEU A N 1
ATOM 673 C CA . LEU A 1 86 ? -6.223 0.661 -6.790 1.00 73.50 86 LEU A CA 1
ATOM 674 C C . LEU A 1 86 ? -6.288 -0.163 -5.502 1.00 73.50 86 LEU A C 1
ATOM 676 O O . LEU A 1 86 ? -7.286 -0.094 -4.786 1.00 73.50 86 LEU A O 1
ATOM 680 N N . VAL A 1 87 ? -5.208 -0.871 -5.160 1.00 74.81 87 VAL A N 1
ATOM 681 C CA . VAL A 1 87 ? -5.132 -1.657 -3.921 1.00 74.81 87 VAL A CA 1
ATOM 682 C C . VAL A 1 87 ? -5.184 -0.750 -2.692 1.00 74.81 87 VAL A C 1
ATOM 684 O O . VAL A 1 87 ? -5.933 -1.041 -1.760 1.00 74.81 87 VAL A O 1
ATOM 687 N N . MET A 1 88 ? -4.467 0.377 -2.695 1.00 69.62 88 MET A N 1
ATOM 688 C CA . MET A 1 88 ? -4.544 1.358 -1.605 1.00 69.62 88 MET A CA 1
ATOM 689 C C . MET A 1 88 ? -5.944 1.946 -1.443 1.00 69.62 88 MET A C 1
ATOM 691 O O . MET A 1 88 ? -6.457 2.028 -0.327 1.00 69.62 88 MET A O 1
ATOM 695 N N . THR A 1 89 ? -6.607 2.286 -2.544 1.00 74.62 89 THR A N 1
ATOM 696 C CA . THR A 1 89 ? -7.981 2.795 -2.516 1.00 74.62 89 THR A CA 1
ATOM 697 C C . THR A 1 89 ? -8.942 1.741 -1.969 1.00 74.62 89 THR A C 1
ATOM 699 O O . THR A 1 89 ? -9.747 2.044 -1.086 1.00 74.62 89 THR A O 1
ATOM 702 N N . LEU A 1 90 ? -8.822 0.485 -2.413 1.00 74.06 90 LEU A N 1
ATOM 703 C CA . LEU A 1 90 ? -9.612 -0.624 -1.877 1.00 74.06 90 LEU A CA 1
ATOM 704 C C . LEU A 1 90 ? -9.384 -0.803 -0.375 1.00 74.06 90 LEU A C 1
ATOM 706 O O . LEU A 1 90 ? -10.351 -0.928 0.376 1.00 74.06 90 LEU A O 1
ATOM 710 N N . ALA A 1 91 ? -8.128 -0.780 0.074 1.00 75.19 91 ALA A N 1
ATOM 711 C CA . ALA A 1 91 ? -7.781 -0.928 1.481 1.00 75.19 91 ALA A CA 1
ATOM 712 C C . ALA A 1 91 ? -8.428 0.177 2.333 1.00 75.19 91 ALA A C 1
ATOM 714 O O . ALA A 1 91 ? -9.017 -0.118 3.375 1.00 75.19 91 ALA A O 1
ATOM 715 N N . ILE A 1 92 ? -8.417 1.431 1.862 1.00 75.44 92 ILE A N 1
ATOM 716 C CA . ILE A 1 92 ? -9.100 2.555 2.523 1.00 75.44 92 ILE A CA 1
ATOM 717 C C . ILE A 1 92 ? -10.616 2.327 2.578 1.00 75.44 92 ILE A C 1
ATOM 719 O O . ILE A 1 92 ? -11.217 2.481 3.643 1.00 75.44 92 ILE A O 1
ATOM 723 N N . VAL A 1 93 ? -11.247 1.930 1.470 1.00 78.12 93 VAL A N 1
ATOM 724 C CA . VAL A 1 93 ? -12.702 1.705 1.406 1.00 78.12 93 VAL A CA 1
ATOM 725 C C . VAL A 1 93 ? -13.129 0.571 2.334 1.00 78.12 93 VAL A C 1
ATOM 727 O O . VAL A 1 93 ? -14.071 0.730 3.115 1.00 78.12 93 VAL A O 1
ATOM 730 N N . VAL A 1 94 ? -12.429 -0.564 2.298 1.00 77.19 94 VAL A N 1
ATOM 731 C CA . VAL A 1 94 ? -12.696 -1.716 3.174 1.00 77.19 94 VAL A CA 1
ATOM 732 C C . VAL A 1 94 ? -12.542 -1.310 4.636 1.00 77.19 94 VAL A C 1
ATOM 734 O O . VAL A 1 94 ? -13.406 -1.604 5.465 1.00 77.19 94 VAL A O 1
ATOM 737 N N . ARG A 1 95 ? -11.490 -0.554 4.949 1.00 72.38 95 ARG A N 1
ATOM 738 C CA . ARG A 1 95 ? -11.238 -0.046 6.293 1.00 72.38 95 ARG A CA 1
ATOM 739 C C . ARG A 1 95 ? -12.335 0.901 6.772 1.00 72.38 95 ARG A C 1
ATOM 741 O O . ARG A 1 95 ? -12.783 0.790 7.914 1.00 72.38 95 ARG A O 1
ATOM 748 N N . TRP A 1 96 ? -12.814 1.790 5.907 1.00 77.25 96 TRP A N 1
ATOM 749 C CA . TRP A 1 96 ? -13.914 2.697 6.223 1.00 77.25 96 TRP A CA 1
ATOM 750 C C . TRP A 1 96 ? -15.220 1.934 6.478 1.00 77.25 96 TRP A C 1
ATOM 752 O O . TRP A 1 96 ? -15.907 2.190 7.468 1.00 77.25 96 TRP A O 1
ATOM 762 N N . ARG A 1 97 ? -15.521 0.921 5.655 1.00 81.31 97 ARG A N 1
ATOM 763 C CA . ARG A 1 97 ? -16.676 0.030 5.859 1.00 81.31 97 ARG A CA 1
ATOM 764 C C . ARG A 1 97 ? -16.590 -0.728 7.182 1.00 81.31 97 ARG A C 1
ATOM 766 O O . ARG A 1 97 ? -17.586 -0.811 7.896 1.00 81.31 97 ARG A O 1
ATOM 773 N N . TRP A 1 98 ? -15.412 -1.231 7.542 1.00 78.50 98 TRP A N 1
ATOM 774 C CA . TRP A 1 98 ? -15.228 -1.987 8.780 1.00 78.50 98 TRP A CA 1
ATOM 775 C C . TRP A 1 98 ? -15.392 -1.124 10.038 1.00 78.50 98 TRP A C 1
ATOM 777 O O . TRP A 1 98 ? -16.021 -1.555 11.006 1.00 78.50 98 TRP A O 1
ATOM 787 N N . LEU A 1 99 ? -14.884 0.113 10.027 1.00 75.75 99 LEU A N 1
ATOM 788 C CA . LEU A 1 99 ? -15.089 1.060 11.129 1.00 75.75 99 LEU A CA 1
ATOM 789 C C . LEU A 1 99 ? -16.567 1.431 11.294 1.00 75.75 99 LEU A C 1
ATOM 791 O O . LEU A 1 99 ? -17.067 1.438 12.418 1.00 75.75 99 LEU A O 1
ATOM 795 N N . ARG A 1 100 ? -17.281 1.667 10.185 1.00 77.69 100 ARG A N 1
ATOM 796 C CA . ARG A 1 100 ? -18.726 1.947 10.210 1.00 77.69 100 ARG A CA 1
ATOM 797 C C . ARG A 1 100 ? -19.536 0.762 10.740 1.00 77.69 100 ARG A C 1
ATOM 799 O O . ARG A 1 100 ? -20.443 0.968 11.539 1.00 77.69 100 ARG A O 1
ATOM 806 N N . ALA A 1 101 ? -19.178 -0.465 10.361 1.00 77.19 101 ALA A N 1
ATOM 807 C CA . ALA A 1 101 ? -19.834 -1.671 10.866 1.00 77.19 101 ALA A CA 1
ATOM 808 C C . ALA A 1 101 ? -19.668 -1.830 12.389 1.00 77.19 101 ALA A C 1
ATOM 810 O O . ALA A 1 101 ? -20.635 -2.128 13.082 1.00 77.19 101 ALA A O 1
ATOM 811 N N . ARG A 1 102 ? -18.467 -1.561 12.924 1.00 78.19 102 ARG A N 1
ATOM 812 C CA . ARG A 1 102 ? -18.198 -1.618 14.373 1.00 78.19 102 ARG A CA 1
ATOM 813 C C . ARG A 1 102 ? -18.958 -0.558 15.176 1.00 78.19 102 ARG A C 1
ATOM 815 O O . ARG A 1 102 ? -19.379 -0.832 16.297 1.00 78.19 102 ARG A O 1
ATOM 822 N N . ALA A 1 103 ? -19.128 0.642 14.619 1.00 79.62 103 ALA A N 1
ATOM 823 C CA . ALA A 1 103 ? -19.925 1.688 15.255 1.00 79.62 103 ALA A CA 1
ATOM 824 C C . ALA A 1 103 ? -21.403 1.274 15.354 1.00 79.62 103 ALA A C 1
ATOM 826 O O . ALA A 1 103 ? -21.994 1.378 16.424 1.00 79.62 103 ALA A O 1
ATOM 827 N N . ALA A 1 104 ? -21.964 0.709 14.278 1.00 80.44 104 ALA A N 1
ATOM 828 C CA . ALA A 1 104 ? -23.347 0.234 14.257 1.00 80.44 104 ALA A CA 1
ATOM 829 C C . ALA A 1 104 ? -23.613 -0.881 15.286 1.00 80.44 104 ALA A C 1
ATOM 831 O O . ALA A 1 104 ? -24.647 -0.869 15.950 1.00 80.44 104 ALA A O 1
ATOM 832 N N . THR A 1 105 ? -22.669 -1.814 15.466 1.00 82.69 105 THR A N 1
ATOM 833 C CA . THR A 1 105 ? -22.796 -2.880 16.475 1.00 82.69 105 THR A CA 1
ATOM 834 C C . THR A 1 105 ? -22.766 -2.356 17.911 1.00 82.69 105 THR A C 1
ATOM 836 O O . THR A 1 105 ? -23.487 -2.886 18.749 1.00 82.69 105 THR A O 1
ATOM 839 N N . HIS A 1 106 ? -21.975 -1.314 18.200 1.00 80.69 106 HIS A N 1
ATOM 840 C CA . HIS A 1 106 ? -21.950 -0.693 19.530 1.00 80.69 106 HIS A CA 1
ATOM 841 C C . HIS A 1 106 ? -23.281 -0.006 19.849 1.00 80.69 106 HIS A C 1
ATOM 843 O O . HIS A 1 106 ? -23.874 -0.287 20.884 1.00 80.69 106 HIS A O 1
ATOM 849 N N . THR A 1 107 ? -23.802 0.808 18.925 1.00 84.06 107 THR A N 1
ATOM 850 C CA . THR A 1 107 ? -25.087 1.502 19.110 1.00 84.06 107 THR A CA 1
ATOM 851 C C . THR A 1 107 ? -26.256 0.527 19.286 1.00 84.06 107 THR A C 1
ATOM 853 O O . THR A 1 107 ? -27.138 0.769 20.105 1.00 84.06 107 THR A O 1
ATOM 856 N N . ALA A 1 108 ? -26.257 -0.594 18.555 1.00 83.69 108 ALA A N 1
ATOM 857 C CA . ALA A 1 108 ? -27.266 -1.641 18.719 1.00 83.69 108 ALA A CA 1
ATOM 858 C C . ALA A 1 108 ? -27.179 -2.335 20.093 1.00 83.69 108 ALA A C 1
ATOM 860 O O . ALA A 1 108 ? -28.212 -2.628 20.695 1.00 83.69 108 ALA A O 1
ATOM 861 N N . GLY A 1 109 ? -25.963 -2.568 20.603 1.00 84.81 109 GLY A N 1
ATOM 862 C CA . GLY A 1 109 ? -25.739 -3.120 21.942 1.00 84.81 109 GLY A CA 1
ATOM 863 C C . GLY A 1 109 ? -26.201 -2.179 23.057 1.00 84.81 109 GLY A C 1
ATOM 864 O O . GLY A 1 109 ? -26.893 -2.618 23.973 1.00 84.81 109 GLY A O 1
ATOM 865 N N . ASP A 1 110 ? -25.897 -0.883 22.941 1.00 85.25 110 ASP A N 1
ATOM 866 C CA . ASP A 1 110 ? -26.305 0.135 23.917 1.00 85.25 110 ASP A CA 1
ATOM 867 C C . ASP A 1 110 ? -27.838 0.282 23.976 1.00 85.25 110 ASP A C 1
ATOM 869 O O . ASP A 1 110 ? -28.416 0.368 25.061 1.00 85.25 110 ASP A O 1
ATOM 873 N N . ALA A 1 111 ? -28.513 0.240 22.819 1.00 83.56 111 ALA A N 1
ATOM 874 C CA . ALA A 1 111 ? -29.974 0.271 22.739 1.00 83.56 111 ALA A CA 1
ATOM 875 C C . ALA A 1 111 ? -30.621 -0.973 23.379 1.00 83.56 111 ALA A C 1
ATOM 877 O O . ALA A 1 111 ? -31.545 -0.845 24.181 1.00 83.56 111 ALA A O 1
ATOM 878 N N . ALA A 1 112 ? -30.095 -2.170 23.094 1.00 84.44 112 ALA A N 1
ATOM 879 C CA . ALA A 1 112 ? -30.586 -3.414 23.690 1.00 84.44 112 ALA A CA 1
ATOM 880 C C . ALA A 1 112 ? -30.374 -3.460 25.219 1.00 84.44 112 ALA A C 1
ATOM 882 O O . ALA A 1 112 ? -31.239 -3.937 25.959 1.00 84.44 112 ALA A O 1
ATOM 883 N N . GLN A 1 113 ? -29.248 -2.927 25.708 1.00 84.75 113 GLN A N 1
ATOM 884 C CA . GLN A 1 113 ? -28.954 -2.803 27.139 1.00 84.75 113 GLN A CA 1
ATOM 885 C C . GLN A 1 113 ? -29.929 -1.835 27.835 1.00 84.75 113 GLN A C 1
ATOM 887 O O . GLN A 1 113 ? -30.421 -2.136 28.927 1.00 84.75 113 GLN A O 1
ATOM 892 N N . ALA A 1 114 ? -30.234 -0.693 27.208 1.00 83.62 114 ALA A N 1
ATOM 893 C CA . ALA A 1 114 ? -31.168 0.300 27.740 1.00 83.62 114 ALA A CA 1
ATOM 894 C C . ALA A 1 114 ? -32.602 -0.248 27.853 1.00 83.62 114 ALA A C 1
ATOM 896 O O . ALA A 1 114 ? -33.257 -0.051 28.880 1.00 83.62 114 ALA A O 1
ATOM 897 N N . ASP A 1 115 ? -33.063 -0.996 26.847 1.00 84.69 115 ASP A N 1
ATOM 898 C CA . ASP A 1 115 ? -34.383 -1.635 26.862 1.00 84.69 115 ASP A CA 1
ATOM 899 C C . ASP A 1 115 ? -34.488 -2.733 27.929 1.00 84.69 115 ASP A C 1
ATOM 901 O O . ASP A 1 115 ? -35.495 -2.816 28.636 1.00 84.69 115 ASP A O 1
ATOM 905 N N . SER A 1 116 ? -33.433 -3.532 28.119 1.00 84.88 116 SER A N 1
ATOM 906 C CA . SER A 1 116 ? -33.369 -4.544 29.183 1.00 84.88 116 SER A CA 1
ATOM 907 C C . SER A 1 116 ? -33.479 -3.924 30.584 1.00 84.88 116 SER A C 1
ATOM 909 O O . SER A 1 116 ? -34.270 -4.376 31.422 1.00 84.88 116 SER A O 1
ATOM 911 N N . HIS A 1 117 ? -32.754 -2.827 30.831 1.00 82.75 117 HIS A N 1
ATOM 912 C CA . HIS A 1 117 ? -32.824 -2.091 32.097 1.00 82.75 117 HIS A CA 1
ATOM 913 C C . HIS A 1 117 ? -34.210 -1.458 32.320 1.00 82.75 117 HIS A C 1
ATOM 915 O O . HIS A 1 117 ? -34.758 -1.486 33.426 1.00 82.75 117 HIS A O 1
ATOM 921 N N . ARG A 1 118 ? -34.824 -0.929 31.255 1.00 83.12 118 ARG A N 1
ATOM 922 C CA . ARG A 1 118 ? -36.178 -0.363 31.290 1.00 83.12 118 ARG A CA 1
ATOM 923 C C . ARG A 1 118 ? -37.248 -1.416 31.573 1.00 83.12 118 ARG A C 1
ATOM 925 O O . ARG A 1 118 ? -38.198 -1.142 32.299 1.00 83.12 118 ARG A O 1
ATOM 932 N N . ASN A 1 119 ? -37.101 -2.619 31.024 1.00 81.69 119 ASN A N 1
ATOM 933 C CA . ASN A 1 119 ? -38.037 -3.716 31.258 1.00 81.69 119 ASN A CA 1
ATOM 934 C C . ASN A 1 119 ? -37.894 -4.297 32.676 1.00 81.69 119 ASN A C 1
ATOM 936 O O . ASN A 1 119 ? -38.893 -4.611 33.312 1.00 81.69 119 ASN A O 1
ATOM 940 N N . SER A 1 120 ? -36.667 -4.352 33.207 1.00 80.81 120 SER A N 1
ATOM 941 C CA . SER A 1 120 ? -36.387 -4.832 34.57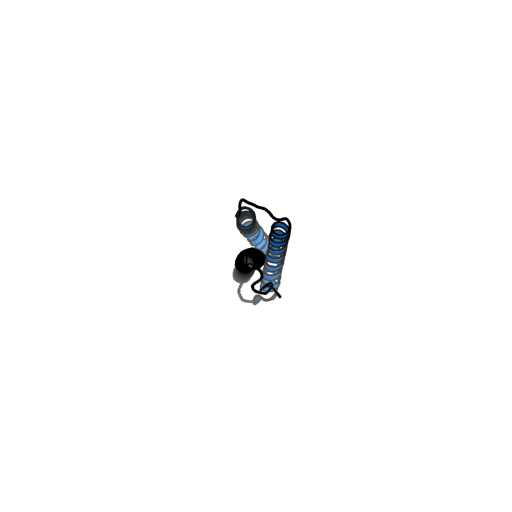2 1.00 80.81 120 SER A CA 1
ATOM 942 C C . SER A 1 120 ? -36.909 -3.896 35.670 1.00 80.81 120 SER A C 1
ATOM 944 O O . SER A 1 120 ? -37.195 -4.334 36.779 1.00 80.81 120 SER A O 1
ATOM 946 N N . THR A 1 121 ? -37.045 -2.602 35.369 1.00 77.50 121 THR A N 1
ATOM 947 C CA . THR A 1 121 ? -37.587 -1.583 36.289 1.00 77.50 121 THR A CA 1
ATOM 948 C C . THR A 1 121 ? -39.092 -1.378 36.135 1.00 77.50 121 THR A C 1
ATOM 950 O O . THR A 1 121 ? -39.699 -0.649 36.921 1.00 77.50 121 THR A O 1
ATOM 953 N N . ARG A 1 122 ? -39.723 -2.027 35.149 1.00 75.56 122 ARG A N 1
ATOM 954 C CA . ARG A 1 122 ? -41.169 -1.970 34.964 1.00 75.56 122 ARG A CA 1
ATOM 955 C C . ARG A 1 122 ? -41.815 -2.834 36.056 1.00 75.56 122 ARG A C 1
ATOM 957 O O . ARG A 1 122 ? -41.584 -4.042 36.069 1.00 75.56 122 ARG A O 1
ATOM 964 N N . PRO A 1 123 ? -42.603 -2.258 36.982 1.00 69.12 123 PRO A N 1
ATOM 965 C CA . PRO A 1 123 ? -43.293 -3.060 37.981 1.00 69.12 123 PRO A CA 1
ATOM 966 C C . PRO A 1 123 ? -44.196 -4.061 37.257 1.00 69.12 123 PRO A C 1
ATOM 968 O O . PRO A 1 123 ? -44.874 -3.697 36.292 1.00 69.12 123 PRO A O 1
ATOM 971 N N . LEU A 1 124 ? -44.160 -5.325 37.691 1.00 67.19 124 LEU A N 1
ATOM 972 C CA . LEU A 1 124 ? -44.984 -6.406 37.153 1.00 67.19 124 LEU A CA 1
ATOM 973 C C . LEU A 1 124 ? -46.462 -6.039 37.352 1.00 67.19 124 LEU A C 1
ATOM 975 O O . LEU A 1 124 ? -47.049 -6.313 38.398 1.00 67.19 124 LEU A O 1
ATOM 979 N N . ALA A 1 125 ? -47.051 -5.389 36.349 1.00 62.72 125 ALA A N 1
ATOM 980 C CA . ALA A 1 125 ? -48.479 -5.133 36.249 1.00 62.72 125 ALA A CA 1
ATOM 981 C C . ALA A 1 125 ? -49.178 -6.488 36.069 1.00 62.72 125 ALA A C 1
ATOM 983 O O . ALA A 1 125 ? -49.410 -6.942 34.954 1.00 62.72 125 ALA A O 1
ATOM 984 N N . GLY A 1 126 ? -49.386 -7.192 37.178 1.00 59.44 126 GLY A N 1
ATOM 985 C CA . GLY A 1 126 ? -49.864 -8.571 37.165 1.00 59.44 126 GLY A CA 1
ATOM 986 C C . GLY A 1 126 ? -49.919 -9.255 38.525 1.00 59.44 126 GLY A C 1
ATOM 987 O O . GLY A 1 126 ? -50.619 -10.250 38.645 1.00 59.44 126 GLY A O 1
ATOM 988 N N . LYS A 1 127 ? -49.286 -8.717 39.576 1.00 54.94 127 LYS A N 1
ATOM 989 C CA . LYS A 1 127 ? -49.636 -9.102 40.953 1.00 54.94 127 LYS A CA 1
ATOM 990 C C . LYS A 1 127 ? -50.694 -8.143 41.502 1.00 54.94 127 LYS A C 1
ATOM 992 O O . LYS A 1 127 ? -50.492 -7.502 42.524 1.00 54.94 127 LYS A O 1
ATOM 997 N N . VAL A 1 128 ? -51.784 -7.981 40.747 1.00 59.62 128 VAL A N 1
ATOM 998 C CA . VAL A 1 128 ? -53.026 -7.475 41.331 1.00 59.62 128 VAL A CA 1
ATOM 999 C C . VAL A 1 128 ? -53.548 -8.621 42.178 1.00 59.62 128 VAL A C 1
ATOM 1001 O O . VAL A 1 128 ? -53.706 -9.740 41.699 1.00 59.62 128 VAL A O 1
ATOM 1004 N N . GLU A 1 129 ? -53.642 -8.314 43.458 1.00 54.69 129 GLU A N 1
ATOM 1005 C CA . GLU A 1 129 ? -54.009 -9.170 44.569 1.00 54.69 129 GLU A CA 1
ATOM 1006 C C . GLU A 1 129 ? -55.250 -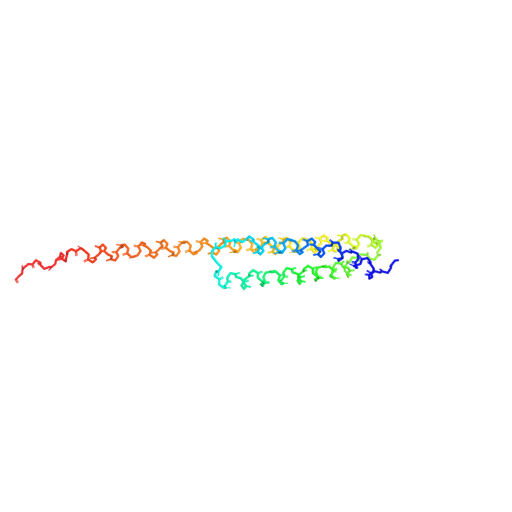10.015 44.246 1.00 54.69 129 GLU A C 1
ATOM 1008 O O . GLU A 1 129 ? -56.258 -9.503 43.757 1.00 54.69 129 GLU A O 1
ATOM 1013 N N . SER A 1 130 ? -55.157 -11.311 44.533 1.00 55.00 130 SER 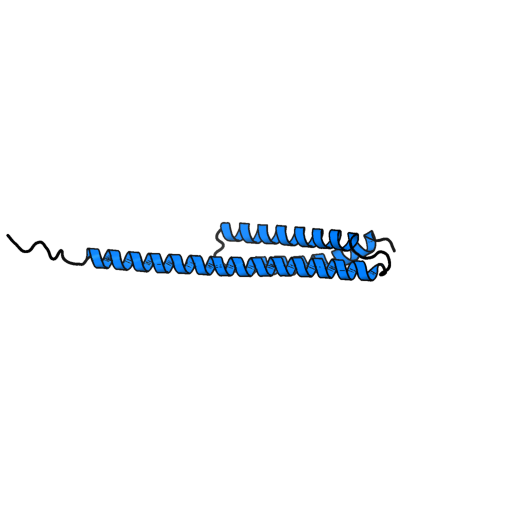A N 1
ATOM 1014 C CA . SER A 1 130 ? -56.287 -12.235 44.653 1.00 55.00 130 SER A CA 1
ATOM 1015 C C . SER A 1 130 ? -56.118 -13.019 45.938 1.00 55.00 130 SER A C 1
ATOM 1017 O O . SER A 1 130 ? -54.988 -13.543 46.108 1.00 55.00 130 SER A O 1
#

Organism: Lysobacter antibioticus (NCBI:txid84531)

Foldseek 3Di:
DPLVVLVVVLCVVCVVVLVVVLVVLVVPDDDDDDVVLVVLSVVLSVVLVVQLVVLLVVLLVPDDPPPDSVVSSVSSSVSSVVSNVVSVVVSVVVVVVVVVVVVVVVVVVVVVVVVVVVVVPPPPPPPPDD

Secondary structure (DSSP, 8-state):
--HHHHHHHHHHHHHHHHHHHHHHHHHS--S---HHHHHHHHHHHHHHHHHHHHHHHHHHHHS-GGG-HHHHHHHHHHHHHHHHHHHHHHHHHHHHHHHHHHHHHHHHHHHHHHHHHHHHTS--TT----